Protein AF-A0A345P7J4-F1 (afdb_monomer_lite)

Organism: NCBI:txid2283318

Structure (mmCIF, N/CA/C/O backbone):
data_AF-A0A345P7J4-F1
#
_entry.id   AF-A0A345P7J4-F1
#
loop_
_atom_site.group_PDB
_atom_site.id
_atom_site.type_symbol
_atom_site.label_atom_id
_atom_site.label_alt_id
_atom_site.label_comp_id
_atom_site.label_asym_id
_atom_site.label_entity_id
_atom_site.label_seq_id
_atom_site.pdbx_PDB_ins_code
_atom_site.Cartn_x
_atom_site.Cartn_y
_atom_site.Cartn_z
_atom_site.occupancy
_atom_site.B_iso_or_equiv
_atom_site.auth_seq_id
_atom_site.auth_com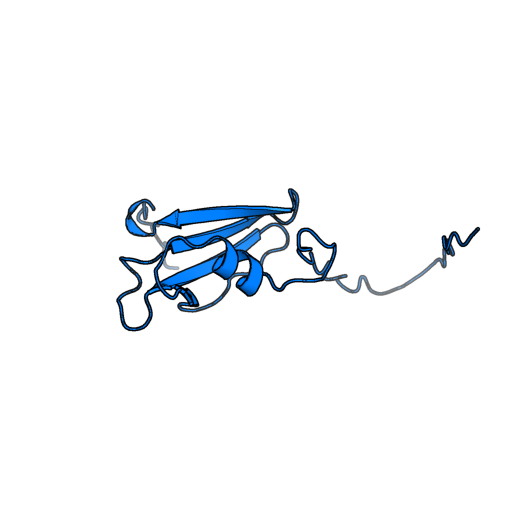p_id
_atom_site.auth_asym_id
_atom_site.auth_atom_id
_atom_site.pdbx_PDB_model_num
ATOM 1 N N . MET A 1 1 ? 14.731 1.456 40.056 1.00 36.06 1 MET A N 1
ATOM 2 C CA . MET A 1 1 ? 14.280 2.745 40.626 1.00 36.06 1 MET A CA 1
ATOM 3 C C . MET A 1 1 ? 13.673 3.567 39.487 1.00 36.06 1 MET A C 1
ATOM 5 O O . MET A 1 1 ? 14.418 3.989 38.622 1.00 36.06 1 MET A O 1
ATOM 9 N N . THR A 1 2 ? 12.358 3.445 39.254 1.00 37.75 2 THR A N 1
ATOM 10 C CA . THR A 1 2 ? 11.313 4.477 39.515 1.00 37.75 2 THR A CA 1
ATOM 11 C C . THR A 1 2 ? 11.331 5.589 38.444 1.00 37.75 2 THR A C 1
ATOM 13 O O . THR A 1 2 ? 12.295 6.335 38.376 1.00 37.75 2 THR A O 1
ATOM 16 N N . ARG A 1 3 ? 10.328 5.728 37.559 1.00 38.91 3 ARG A N 1
ATOM 17 C CA . ARG A 1 3 ? 9.030 6.375 37.843 1.00 38.91 3 ARG A CA 1
ATOM 18 C C . ARG A 1 3 ? 7.896 5.932 36.901 1.00 38.91 3 ARG A C 1
ATOM 20 O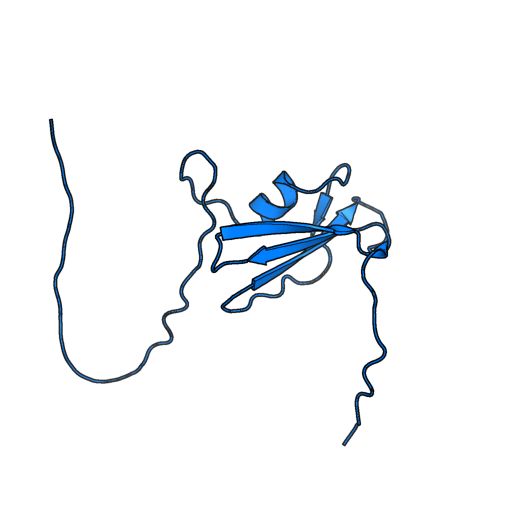 O . ARG A 1 3 ? 8.056 5.898 35.688 1.00 38.91 3 ARG A O 1
ATOM 27 N N . ILE A 1 4 ? 6.743 5.675 37.519 1.00 48.75 4 ILE A N 1
ATOM 28 C CA . ILE A 1 4 ? 5.404 5.540 36.932 1.00 48.75 4 ILE A CA 1
ATOM 29 C C . ILE A 1 4 ? 4.851 6.953 36.695 1.00 48.75 4 ILE A C 1
ATOM 31 O O . ILE A 1 4 ? 5.001 7.813 37.563 1.00 48.75 4 ILE A O 1
ATOM 35 N N . GLY A 1 5 ? 4.200 7.181 35.554 1.00 41.44 5 GLY A N 1
ATOM 36 C CA . GLY A 1 5 ? 3.505 8.429 35.236 1.00 41.44 5 GLY A CA 1
ATOM 37 C C . GLY A 1 5 ? 2.121 8.163 34.652 1.00 41.44 5 GLY A C 1
ATOM 38 O O . GLY A 1 5 ? 1.895 8.417 33.478 1.00 41.44 5 GLY A O 1
ATOM 39 N N . PHE A 1 6 ? 1.208 7.627 35.466 1.00 49.03 6 PHE A N 1
ATOM 40 C CA . PHE A 1 6 ? -0.230 7.714 35.206 1.00 49.03 6 PHE A CA 1
ATOM 41 C C . PHE A 1 6 ? -0.713 9.077 35.704 1.00 49.03 6 PHE A C 1
ATOM 43 O O . PHE A 1 6 ? -0.605 9.364 36.895 1.00 49.03 6 PHE A O 1
ATOM 50 N N . ILE A 1 7 ? -1.268 9.899 34.815 1.00 53.06 7 ILE A N 1
ATOM 51 C CA . ILE A 1 7 ? -2.113 11.031 35.205 1.00 53.06 7 ILE A CA 1
ATOM 52 C C . ILE A 1 7 ? -3.494 10.764 34.611 1.00 53.06 7 ILE A C 1
ATOM 54 O O . ILE A 1 7 ? -3.737 10.973 33.427 1.00 53.06 7 ILE A O 1
ATOM 58 N N . LEU A 1 8 ? -4.374 10.231 35.458 1.00 49.81 8 LEU A N 1
ATOM 59 C CA . LEU A 1 8 ? -5.819 10.225 35.272 1.00 49.81 8 LEU A CA 1
ATOM 60 C C . LEU A 1 8 ? -6.363 11.499 35.924 1.00 49.81 8 LEU A C 1
ATOM 62 O O . LEU A 1 8 ? -6.329 11.627 37.146 1.00 49.81 8 LEU A O 1
ATOM 66 N N . THR A 1 9 ? -6.902 12.410 35.123 1.00 53.97 9 THR A N 1
ATOM 67 C CA . THR A 1 9 ? -7.804 13.468 35.592 1.00 53.97 9 THR A CA 1
ATOM 68 C C . THR A 1 9 ? -9.027 13.505 34.676 1.00 53.97 9 THR A C 1
ATOM 70 O O . THR A 1 9 ? -8.877 13.780 33.486 1.00 53.97 9 THR A O 1
ATOM 73 N N . PRO A 1 10 ? -10.241 13.227 35.187 1.00 56.56 10 PRO A N 1
ATOM 74 C CA . PRO A 1 10 ? -11.471 13.445 34.444 1.00 56.56 10 PRO A CA 1
ATOM 75 C C . PRO A 1 10 ? -11.921 14.898 34.649 1.00 56.56 10 PRO A C 1
ATOM 77 O O . PRO A 1 10 ? -12.026 15.360 35.785 1.00 56.56 10 PRO A O 1
ATOM 80 N N . ILE A 1 11 ? -12.212 15.619 33.566 1.00 51.53 11 ILE A N 1
ATOM 81 C CA . ILE A 1 11 ? -12.946 16.890 33.631 1.00 51.53 11 ILE A CA 1
ATOM 82 C C . ILE A 1 11 ? -14.197 16.745 32.774 1.00 51.53 11 ILE A C 1
ATOM 84 O O . ILE A 1 11 ? -14.148 16.297 31.630 1.00 51.53 11 ILE A O 1
ATOM 88 N N . ALA A 1 12 ? -15.321 17.065 33.399 1.00 50.97 12 ALA A N 1
ATOM 89 C CA . ALA A 1 12 ? -16.664 16.878 32.901 1.00 50.97 12 ALA A CA 1
ATOM 90 C C . ALA A 1 12 ? -17.224 18.154 32.237 1.00 50.97 12 ALA A C 1
ATOM 92 O O . ALA A 1 12 ? -16.819 19.264 32.567 1.00 50.97 12 ALA A O 1
ATOM 93 N N . LEU A 1 13 ? -18.247 17.922 31.407 1.00 45.06 13 LEU A N 1
ATOM 94 C CA . LEU A 1 13 ? -19.306 18.810 30.904 1.00 45.06 13 LEU A CA 1
ATOM 95 C C . LEU A 1 13 ? -19.043 19.816 29.758 1.00 45.06 13 LEU A C 1
ATOM 97 O O . LEU A 1 13 ? -18.276 20.767 29.849 1.00 45.06 13 LEU A O 1
ATOM 101 N N . SER A 1 14 ? -19.947 19.668 28.778 1.00 46.44 14 SER A N 1
ATOM 102 C CA . SER A 1 14 ? -20.539 20.651 27.857 1.00 46.44 14 SER A CA 1
ATOM 103 C C . SER A 1 14 ? -19.748 21.143 26.638 1.00 46.44 14 SER A C 1
ATOM 105 O O . SER A 1 14 ? -18.850 21.964 26.741 1.00 46.44 14 SER A O 1
ATOM 107 N N . GLY A 1 15 ? -20.262 20.754 25.463 1.00 45.16 15 GLY A N 1
ATOM 108 C CA . GLY A 1 15 ? -20.266 21.592 24.261 1.00 45.16 15 GLY A CA 1
ATOM 109 C C . GLY A 1 15 ? -19.145 21.316 23.263 1.00 45.16 15 GLY A C 1
ATOM 110 O O . GLY A 1 15 ? -17.981 21.534 23.560 1.00 45.16 15 GLY A O 1
ATOM 111 N N . CYS A 1 16 ? -19.549 20.925 22.050 1.00 45.31 16 CYS A N 1
ATOM 112 C CA . CYS A 1 16 ? -18.734 20.652 20.860 1.00 45.31 16 CYS A CA 1
ATOM 113 C C . CYS A 1 16 ? -17.954 19.327 20.905 1.00 45.31 16 CYS A C 1
ATOM 115 O O . CYS A 1 16 ? -16.842 19.239 21.418 1.00 45.31 16 CYS A O 1
ATOM 117 N N . TYR A 1 17 ? -18.536 18.295 20.281 1.00 44.62 17 TYR A N 1
ATOM 118 C CA . TYR A 1 17 ? -17.808 17.118 19.809 1.00 44.62 17 TYR A CA 1
ATOM 119 C C . TYR A 1 17 ? -16.791 17.571 18.754 1.00 44.62 17 TYR A C 1
ATOM 121 O O . TYR A 1 17 ? -17.041 17.513 17.552 1.00 44.62 17 TYR A O 1
ATOM 129 N N . SER A 1 18 ? -15.646 18.070 19.208 1.00 38.53 18 SER A N 1
ATOM 130 C CA . SER A 1 18 ? -14.461 18.158 18.375 1.00 38.53 18 SER A CA 1
ATOM 131 C C . SER A 1 18 ? -14.087 16.732 18.015 1.00 38.53 18 SER A C 1
ATOM 133 O O . SER A 1 18 ? -13.748 15.930 18.882 1.00 38.53 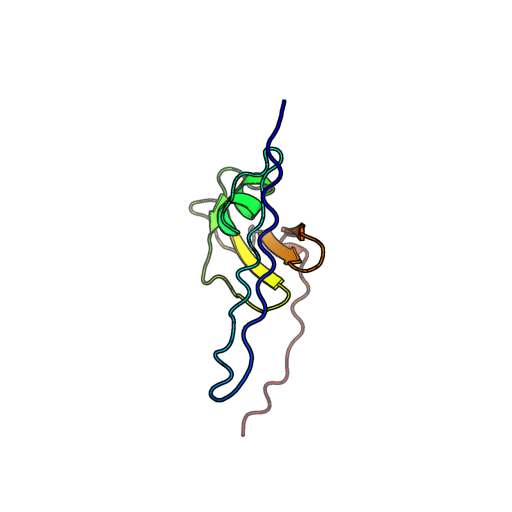18 SER A O 1
ATOM 135 N N . PHE A 1 19 ? -14.225 16.424 16.728 1.00 44.53 19 PHE A N 1
ATOM 136 C CA . PHE A 1 19 ? -13.686 15.247 16.067 1.00 44.53 19 PHE A CA 1
ATOM 137 C C . PHE A 1 19 ? -12.239 15.057 16.541 1.00 44.53 19 PHE A C 1
ATOM 139 O O . PHE A 1 19 ? -11.322 15.731 16.071 1.00 44.53 19 PHE A O 1
ATOM 146 N N . VAL A 1 20 ? -12.023 14.176 17.518 1.00 39.47 20 VAL A N 1
ATOM 147 C CA . VAL A 1 20 ? -10.678 13.743 17.874 1.00 39.47 20 VAL A CA 1
ATOM 148 C C . VAL A 1 20 ? -10.261 12.843 16.722 1.00 39.47 20 VAL A C 1
ATOM 150 O O . VAL A 1 20 ? -10.570 11.652 16.710 1.00 39.47 20 VAL A O 1
ATOM 153 N N . HIS A 1 21 ? -9.633 13.437 15.704 1.00 41.59 21 HIS A N 1
ATOM 154 C CA . HIS A 1 21 ? -8.848 12.697 14.726 1.00 41.59 21 HIS A CA 1
ATOM 155 C C . HIS A 1 21 ? -7.856 11.873 15.538 1.00 41.59 21 HIS A C 1
ATOM 157 O O . HIS A 1 21 ? -6.861 12.380 16.053 1.00 41.59 21 HIS A O 1
ATOM 163 N N . THR A 1 22 ? -8.196 10.607 15.747 1.00 41.91 22 THR A N 1
ATOM 164 C CA . THR A 1 22 ? -7.301 9.658 16.380 1.00 41.91 22 THR A CA 1
ATOM 165 C C . THR A 1 22 ? -6.200 9.449 15.357 1.00 41.91 22 THR A C 1
ATOM 167 O O . THR A 1 22 ? -6.387 8.758 14.357 1.00 41.91 22 THR A O 1
ATOM 170 N N . PHE A 1 23 ? -5.085 10.154 15.533 1.00 48.62 23 PHE A N 1
ATOM 171 C CA . PHE A 1 23 ? -3.885 9.921 14.750 1.00 48.62 23 PHE A CA 1
ATOM 172 C C . PHE A 1 23 ? -3.374 8.540 15.152 1.00 48.62 23 PHE A C 1
ATOM 174 O O . PHE A 1 23 ? -2.668 8.392 16.147 1.00 48.62 23 PHE A O 1
ATOM 181 N N . SER A 1 24 ? -3.800 7.512 14.420 1.00 48.09 24 SER A N 1
ATOM 182 C CA . SER A 1 24 ? -3.221 6.178 14.523 1.00 48.09 24 SER A CA 1
ATOM 183 C C . SER A 1 24 ? -1.788 6.279 14.033 1.00 48.09 24 SER A C 1
ATOM 185 O O . SER A 1 24 ? -1.521 6.343 12.833 1.00 48.09 24 SER A O 1
ATOM 187 N N . PHE A 1 25 ? -0.883 6.403 14.990 1.00 51.50 25 PHE A N 1
ATOM 188 C CA . PHE A 1 25 ? 0.531 6.514 14.741 1.00 51.50 25 PHE A CA 1
ATOM 189 C C . PHE A 1 25 ? 1.122 5.094 14.724 1.00 51.50 25 PHE A C 1
ATOM 191 O O . PHE A 1 25 ? 1.035 4.386 15.726 1.00 51.50 25 PHE A O 1
ATOM 198 N N . SER A 1 26 ? 1.712 4.667 13.605 1.00 55.25 26 SER A N 1
ATOM 199 C CA . SER A 1 26 ? 2.400 3.371 13.507 1.00 55.25 26 SER A CA 1
ATOM 200 C C . SER A 1 26 ? 3.794 3.465 14.132 1.00 55.25 26 SER A C 1
ATOM 202 O O . SER A 1 26 ? 4.602 4.290 13.728 1.00 55.25 26 SER A O 1
ATOM 204 N N . THR A 1 27 ? 4.108 2.650 15.132 1.00 58.75 27 THR A N 1
ATOM 205 C CA . THR A 1 27 ? 5.432 2.656 15.783 1.00 58.75 27 THR A CA 1
ATOM 206 C C . THR A 1 27 ? 6.364 1.617 15.164 1.00 58.75 27 THR A C 1
ATOM 208 O O . THR A 1 27 ? 5.918 0.520 14.833 1.00 58.75 27 THR A O 1
ATOM 211 N N . ASP A 1 28 ? 7.655 1.931 15.033 1.00 57.34 28 ASP A N 1
ATOM 212 C CA . ASP A 1 28 ? 8.668 0.943 14.641 1.00 57.34 28 ASP A CA 1
ATOM 213 C C . ASP A 1 28 ? 8.960 -0.080 15.760 1.00 57.34 28 ASP A C 1
ATOM 215 O O . ASP A 1 28 ? 8.419 -0.003 16.868 1.00 57.34 28 ASP A O 1
ATOM 219 N N . ILE A 1 29 ? 9.862 -1.030 15.482 1.00 54.28 29 ILE A N 1
ATOM 220 C CA . ILE A 1 29 ? 10.312 -2.065 16.433 1.00 54.28 29 ILE A CA 1
ATOM 221 C C . ILE A 1 29 ? 10.992 -1.508 17.699 1.00 54.28 29 ILE A C 1
ATOM 223 O O . ILE A 1 29 ? 11.178 -2.243 18.664 1.00 54.28 29 ILE A O 1
ATOM 227 N N . ASN A 1 30 ? 11.356 -0.222 17.708 1.00 51.25 30 ASN A N 1
ATOM 228 C CA . ASN A 1 30 ? 11.958 0.488 18.836 1.00 51.25 30 ASN A CA 1
ATOM 229 C C . ASN A 1 30 ? 10.961 1.446 19.518 1.00 51.25 30 ASN A C 1
ATOM 231 O O . ASN A 1 30 ? 11.355 2.242 20.371 1.00 51.25 30 ASN A O 1
ATOM 235 N N . GLY A 1 31 ? 9.676 1.402 19.145 1.00 57.75 31 GLY A N 1
ATOM 236 C CA . GLY A 1 31 ? 8.635 2.279 19.679 1.00 57.75 31 GLY A CA 1
ATOM 237 C C . GLY A 1 31 ? 8.706 3.718 19.163 1.00 57.75 31 GLY A C 1
ATOM 238 O O . GLY A 1 31 ? 8.015 4.590 19.695 1.00 57.75 31 GLY A O 1
ATOM 239 N N . LYS A 1 32 ? 9.526 4.003 18.143 1.00 60.75 32 LYS A N 1
ATOM 240 C CA . LYS A 1 32 ? 9.617 5.335 17.555 1.00 60.75 32 LYS A CA 1
ATOM 241 C C . LYS A 1 32 ? 8.451 5.556 16.598 1.00 60.75 32 LYS A C 1
ATOM 243 O O . LYS A 1 32 ? 8.137 4.679 15.790 1.00 60.75 32 LYS A O 1
ATOM 248 N N . PRO A 1 33 ? 7.852 6.752 16.619 1.00 66.88 33 PRO A N 1
ATOM 249 C CA . PRO A 1 33 ? 6.906 7.128 15.599 1.00 66.88 33 PRO A CA 1
ATOM 250 C C . PRO A 1 33 ? 7.533 7.119 14.177 1.00 66.88 33 PRO A C 1
ATOM 252 O O . PRO A 1 33 ? 8.344 7.990 13.865 1.00 66.88 33 PRO A O 1
ATOM 255 N N . ILE A 1 34 ? 7.149 6.163 13.314 1.00 78.00 34 ILE A N 1
ATOM 256 C CA . ILE A 1 34 ? 7.322 6.193 11.850 1.00 78.00 34 ILE A CA 1
ATOM 257 C C . ILE A 1 34 ? 6.060 6.645 11.097 1.00 78.00 34 ILE A C 1
ATOM 259 O O . ILE A 1 34 ? 4.933 6.288 11.433 1.00 78.00 34 ILE A O 1
ATOM 263 N N . SER A 1 35 ? 6.231 7.435 10.037 1.00 86.12 35 SER A N 1
ATOM 264 C CA . SER A 1 35 ? 5.087 7.803 9.195 1.00 86.12 35 SER A CA 1
ATOM 265 C C . SER A 1 35 ? 4.526 6.579 8.458 1.00 86.12 35 SER A C 1
ATOM 267 O O . SER A 1 35 ? 5.255 5.631 8.167 1.00 86.12 35 SER A O 1
ATOM 269 N N . ALA A 1 36 ? 3.240 6.620 8.094 1.00 87.38 36 ALA A N 1
ATOM 270 C CA . ALA A 1 36 ? 2.606 5.592 7.263 1.00 87.38 36 ALA A CA 1
ATOM 271 C C . ALA A 1 36 ? 3.417 5.300 5.987 1.00 87.38 36 ALA A C 1
ATOM 27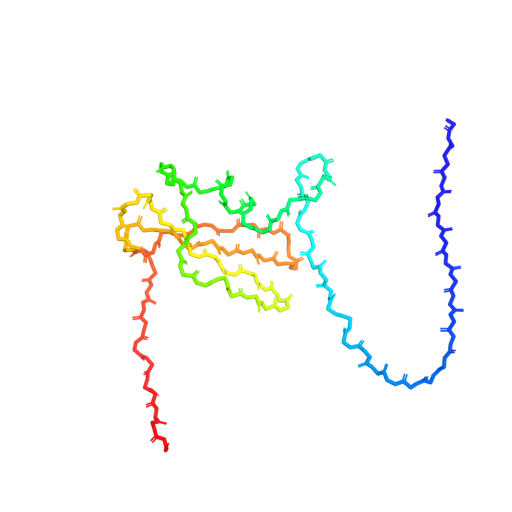3 O O . ALA A 1 36 ? 3.677 4.150 5.646 1.00 87.38 36 ALA A O 1
ATOM 274 N N . LEU A 1 37 ? 3.900 6.358 5.329 1.00 90.44 37 LEU A N 1
ATOM 275 C CA . LEU A 1 37 ? 4.755 6.231 4.156 1.00 90.44 37 LEU A CA 1
ATOM 276 C C . LEU A 1 37 ? 6.071 5.511 4.478 1.00 90.44 37 LEU A C 1
ATOM 278 O O . LEU A 1 37 ? 6.467 4.629 3.728 1.00 90.44 37 LEU A O 1
ATOM 282 N N . GLN A 1 38 ? 6.738 5.844 5.586 1.00 91.69 38 GLN A N 1
ATOM 283 C CA . GLN A 1 38 ? 7.961 5.142 5.991 1.00 91.69 38 GLN A CA 1
ATOM 284 C C . GLN A 1 38 ? 7.710 3.661 6.272 1.00 91.69 38 GLN A C 1
ATOM 286 O O . GLN A 1 38 ? 8.531 2.837 5.879 1.00 91.69 38 GLN A O 1
ATOM 291 N N . ALA A 1 39 ? 6.584 3.321 6.905 1.00 90.56 39 ALA A N 1
ATOM 292 C CA . ALA A 1 39 ? 6.200 1.932 7.133 1.00 90.56 39 ALA A CA 1
ATOM 293 C C . ALA A 1 39 ? 6.030 1.177 5.804 1.00 90.56 39 ALA A C 1
ATOM 295 O O . ALA A 1 39 ? 6.578 0.092 5.645 1.00 90.56 39 ALA A O 1
ATOM 296 N N . CYS A 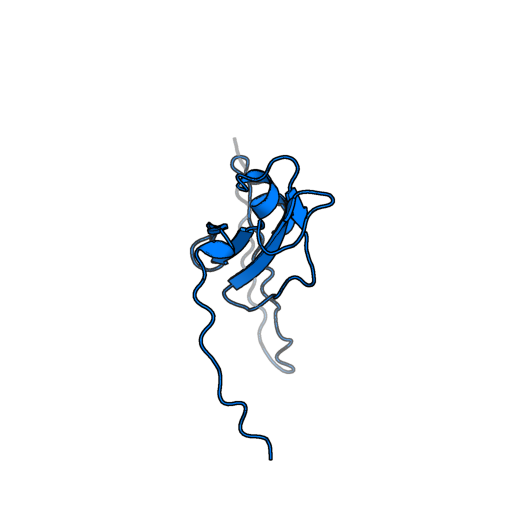1 40 ? 5.356 1.785 4.825 1.00 93.19 40 CYS A N 1
ATOM 297 C CA . CYS A 1 40 ? 5.189 1.207 3.492 1.00 93.19 40 CYS A CA 1
ATOM 298 C C . CYS A 1 40 ? 6.516 1.056 2.737 1.00 93.19 40 CYS A C 1
ATOM 300 O O . CYS A 1 40 ? 6.797 -0.006 2.192 1.00 93.19 40 CYS A O 1
ATOM 302 N N . LEU A 1 41 ? 7.362 2.091 2.731 1.00 93.56 41 LEU A N 1
ATOM 303 C CA . LEU A 1 41 ? 8.661 2.053 2.051 1.00 93.56 41 LEU A CA 1
ATOM 304 C C . LEU A 1 41 ? 9.601 1.000 2.652 1.00 93.56 41 LEU A C 1
ATOM 306 O O . LEU A 1 41 ? 10.390 0.411 1.925 1.00 93.56 41 LEU A O 1
ATOM 310 N N . ALA A 1 42 ? 9.513 0.757 3.962 1.00 92.19 42 ALA A N 1
ATOM 311 C CA . ALA A 1 42 ? 10.320 -0.253 4.639 1.00 92.19 42 ALA A CA 1
ATOM 312 C C . ALA A 1 42 ? 9.887 -1.699 4.330 1.00 92.19 42 ALA A C 1
ATOM 314 O O . ALA A 1 42 ? 10.696 -2.604 4.508 1.00 92.19 42 ALA A O 1
ATOM 315 N N . GLN A 1 43 ? 8.634 -1.915 3.911 1.00 93.56 43 GLN A N 1
ATOM 316 C CA . GLN A 1 43 ? 8.069 -3.246 3.632 1.00 93.56 43 GLN A CA 1
ATOM 317 C C . GLN A 1 43 ? 7.916 -3.552 2.136 1.00 93.56 43 GLN A C 1
ATOM 319 O O . GLN A 1 43 ? 7.652 -4.692 1.772 1.00 93.56 43 GLN A O 1
ATOM 324 N N . SER A 1 44 ? 8.055 -2.548 1.272 1.00 93.75 44 SER A N 1
ATOM 325 C CA . SER A 1 44 ? 7.942 -2.698 -0.180 1.00 93.75 44 SER A CA 1
ATOM 326 C C . SER A 1 44 ? 8.995 -3.651 -0.751 1.00 93.75 44 SER A C 1
ATOM 328 O O . SER A 1 44 ? 10.149 -3.644 -0.314 1.00 93.75 44 SER A O 1
ATOM 330 N N . HIS A 1 45 ? 8.620 -4.426 -1.772 1.00 93.81 45 HIS A N 1
ATOM 331 C CA . HIS A 1 45 ? 9.546 -5.310 -2.487 1.00 93.81 45 HIS A CA 1
ATOM 332 C C . HIS A 1 45 ? 10.133 -4.666 -3.751 1.00 93.81 45 HIS A C 1
ATOM 334 O O . HIS A 1 45 ? 10.995 -5.255 -4.410 1.00 93.81 45 HIS A O 1
ATOM 340 N N . LEU A 1 46 ? 9.693 -3.456 -4.104 1.00 92.38 46 LEU A N 1
ATOM 341 C CA . LEU A 1 46 ? 10.213 -2.730 -5.255 1.00 92.38 46 LEU A CA 1
ATOM 342 C C . LEU A 1 46 ? 11.651 -2.271 -5.003 1.00 92.38 46 LEU A C 1
ATOM 344 O O . LEU A 1 46 ? 12.042 -1.886 -3.902 1.00 92.38 46 LEU A O 1
ATOM 348 N N . GLN A 1 47 ? 12.446 -2.228 -6.068 1.00 89.69 47 GLN A N 1
ATOM 349 C CA . GLN A 1 47 ? 13.763 -1.608 -6.012 1.00 89.69 47 GLN A CA 1
ATOM 350 C C . GLN A 1 47 ? 13.605 -0.086 -6.105 1.00 89.69 47 GLN A C 1
ATOM 352 O O . GLN A 1 47 ? 13.222 0.433 -7.152 1.00 89.69 47 GLN A O 1
ATOM 357 N N . SER A 1 48 ? 13.920 0.626 -5.020 1.00 90.62 48 SER A N 1
ATOM 358 C CA . SER A 1 48 ? 13.749 2.086 -4.897 1.00 90.62 48 SER A CA 1
ATOM 359 C C . SER A 1 48 ? 12.282 2.541 -5.029 1.00 90.62 48 SER A C 1
ATOM 361 O O . SER A 1 48 ? 11.947 3.264 -5.975 1.00 90.62 48 SER A O 1
ATOM 363 N N . PRO A 1 49 ? 11.401 2.125 -4.096 1.00 93.56 49 PRO A N 1
ATOM 364 C CA . PRO A 1 49 ? 9.994 2.501 -4.115 1.00 93.56 49 PRO A CA 1
ATOM 365 C C . PRO A 1 49 ? 9.823 3.999 -3.875 1.00 93.56 49 PRO A C 1
ATOM 367 O O . PRO A 1 49 ? 10.481 4.592 -3.017 1.00 93.56 49 PRO A O 1
ATOM 370 N N . VAL A 1 50 ? 8.890 4.605 -4.602 1.00 93.75 50 VAL A N 1
ATOM 371 C CA . VAL A 1 50 ? 8.442 5.984 -4.389 1.00 93.75 50 VAL A CA 1
ATOM 372 C C . VAL A 1 50 ? 6.914 6.029 -4.340 1.00 93.75 50 VAL A C 1
ATOM 374 O O . VAL A 1 50 ? 6.264 5.229 -5.015 1.00 93.75 50 VAL A O 1
ATOM 377 N N . PRO A 1 51 ? 6.308 6.933 -3.550 1.00 93.19 51 PRO A N 1
ATOM 378 C CA . PRO A 1 51 ? 4.859 7.080 -3.527 1.00 93.19 51 PRO A CA 1
ATOM 379 C C . PRO A 1 51 ? 4.331 7.561 -4.882 1.00 93.19 51 PRO A C 1
ATOM 381 O O . PRO A 1 51 ? 4.875 8.488 -5.482 1.00 93.19 51 PRO A O 1
ATOM 384 N N . ALA A 1 52 ? 3.239 6.950 -5.323 1.00 92.25 52 ALA A N 1
ATOM 385 C CA . ALA A 1 52 ? 2.514 7.286 -6.535 1.00 92.25 52 ALA A CA 1
ATOM 386 C C . ALA A 1 52 ? 1.133 7.849 -6.182 1.00 92.25 52 ALA A C 1
ATOM 388 O O . ALA A 1 52 ? 0.383 7.264 -5.402 1.00 92.25 52 ALA A O 1
ATOM 389 N N . GLY A 1 53 ? 0.761 8.977 -6.785 1.00 88.75 53 GLY A N 1
ATOM 390 C CA . GLY A 1 53 ? -0.568 9.556 -6.595 1.00 88.75 53 GLY A CA 1
ATOM 391 C C . GLY A 1 53 ? -0.833 10.060 -5.170 1.00 88.75 53 GLY A C 1
ATOM 392 O O . GLY A 1 53 ? 0.039 10.641 -4.524 1.00 88.75 53 GLY A O 1
ATOM 393 N N . LYS A 1 54 ? -2.084 9.919 -4.714 1.00 90.00 54 LYS A N 1
ATOM 394 C CA . LYS A 1 54 ? -2.543 10.415 -3.408 1.00 90.00 54 LYS A CA 1
ATOM 395 C C . LYS A 1 54 ? -2.648 9.279 -2.399 1.00 90.00 54 LYS A C 1
ATOM 397 O O . LYS A 1 54 ? -3.249 8.251 -2.691 1.00 90.00 54 LYS A O 1
ATOM 402 N N . THR A 1 55 ? -2.182 9.535 -1.183 1.00 92.88 55 THR A N 1
ATOM 403 C CA . THR A 1 55 ? -2.504 8.708 -0.018 1.00 92.88 55 THR A CA 1
ATOM 404 C C . THR A 1 55 ? -3.983 8.853 0.328 1.00 92.88 55 THR A C 1
ATOM 406 O O . THR A 1 55 ? -4.490 9.971 0.445 1.00 92.88 55 THR A O 1
ATOM 409 N N . ILE A 1 56 ? -4.669 7.726 0.513 1.00 93.38 56 ILE A N 1
ATOM 410 C CA . ILE A 1 56 ? -6.053 7.700 0.986 1.00 93.38 56 ILE A CA 1
ATOM 411 C C . ILE A 1 56 ? -6.028 7.361 2.469 1.00 93.38 56 ILE A C 1
ATOM 413 O O . ILE A 1 56 ? -5.618 6.272 2.866 1.00 93.38 56 ILE A O 1
ATOM 417 N N . GLU A 1 57 ? -6.491 8.294 3.293 1.00 92.25 57 GLU A N 1
ATOM 418 C CA . GLU A 1 57 ? -6.596 8.098 4.733 1.00 92.25 57 GLU A CA 1
ATOM 419 C C . GLU A 1 57 ? -8.053 7.929 5.146 1.00 92.25 57 GLU A C 1
ATOM 421 O O . GLU A 1 57 ? -8.914 8.753 4.847 1.00 92.25 57 GLU A O 1
ATOM 426 N N . THR A 1 58 ? -8.319 6.860 5.884 1.00 89.75 58 THR A N 1
ATOM 427 C CA . THR A 1 58 ? -9.600 6.602 6.544 1.00 89.75 58 THR A CA 1
ATOM 428 C C . THR A 1 58 ? -9.353 6.340 8.035 1.00 89.75 58 THR A C 1
ATOM 430 O O . THR A 1 58 ? -8.199 6.161 8.443 1.00 89.75 58 THR A O 1
ATOM 433 N N . PRO A 1 59 ? -10.393 6.288 8.884 1.00 89.94 59 PRO A N 1
ATOM 434 C CA . PRO A 1 59 ? -10.218 5.942 10.296 1.00 89.94 59 PRO A CA 1
ATOM 435 C C . PRO A 1 59 ? -9.598 4.555 10.532 1.00 89.94 59 PRO A C 1
ATOM 437 O O . PRO A 1 59 ? -8.887 4.370 11.514 1.00 89.94 59 PRO A O 1
ATOM 440 N N . HIS A 1 60 ? -9.831 3.594 9.630 1.00 89.88 60 HIS A N 1
ATOM 441 C CA . HIS A 1 60 ? -9.392 2.201 9.795 1.00 89.88 60 HIS A CA 1
ATOM 442 C C . HIS A 1 60 ? -8.175 1.839 8.950 1.00 89.88 60 HIS A C 1
ATOM 444 O O . HIS A 1 60 ? -7.375 1.003 9.359 1.00 89.88 60 HIS A O 1
ATOM 450 N N . TYR A 1 61 ? -8.017 2.488 7.799 1.00 90.50 61 TYR A N 1
ATOM 451 C CA . TYR A 1 61 ? -6.982 2.160 6.830 1.00 90.50 61 TYR A CA 1
ATOM 452 C C . TYR A 1 61 ? -6.254 3.399 6.330 1.00 90.50 61 TYR A C 1
ATOM 454 O O . TYR A 1 61 ? -6.867 4.453 6.139 1.00 90.50 61 TYR A O 1
ATOM 462 N N . THR A 1 62 ? -4.964 3.247 6.058 1.00 94.50 62 THR A N 1
ATOM 463 C CA . THR A 1 62 ? -4.228 4.139 5.157 1.00 94.50 62 THR A CA 1
ATOM 464 C C . THR A 1 62 ? -3.808 3.338 3.932 1.00 94.50 62 THR A C 1
ATOM 466 O O . THR A 1 62 ? -3.197 2.285 4.080 1.00 94.50 62 THR A O 1
ATOM 469 N N . LEU A 1 63 ? -4.143 3.831 2.742 1.00 94.88 63 LEU A N 1
ATOM 470 C CA . LEU A 1 63 ? -3.775 3.223 1.465 1.00 94.88 63 LEU A CA 1
ATOM 471 C C . LEU A 1 63 ? -2.744 4.113 0.772 1.00 94.88 63 LEU A C 1
ATOM 473 O O . LEU A 1 63 ? -2.982 5.312 0.591 1.00 94.88 63 LEU A O 1
ATOM 477 N N . ILE A 1 64 ? -1.607 3.536 0.394 1.00 95.31 64 ILE A N 1
ATOM 478 C CA . ILE A 1 64 ? -0.518 4.222 -0.305 1.00 95.31 64 ILE A CA 1
ATOM 479 C C . ILE A 1 64 ? -0.129 3.386 -1.512 1.00 95.31 64 ILE A C 1
ATOM 481 O O . ILE A 1 64 ? 0.272 2.237 -1.375 1.00 95.31 64 ILE A O 1
ATOM 485 N N . THR A 1 65 ? -0.200 3.976 -2.695 1.00 95.38 65 THR A N 1
ATOM 486 C CA . THR A 1 65 ? 0.335 3.358 -3.906 1.00 95.38 65 THR A CA 1
ATOM 487 C C . THR A 1 65 ? 1.829 3.657 -3.990 1.00 95.38 65 THR A C 1
ATOM 489 O O . THR A 1 65 ? 2.249 4.800 -3.809 1.00 95.38 65 THR A O 1
ATOM 492 N N . LEU A 1 66 ? 2.638 2.636 -4.240 1.00 95.44 66 LEU A N 1
ATOM 493 C CA . LEU A 1 66 ? 4.069 2.729 -4.488 1.00 95.44 66 LEU A CA 1
ATOM 494 C C . LEU A 1 66 ? 4.347 2.343 -5.938 1.00 95.44 66 LEU A C 1
ATOM 496 O O . LEU A 1 66 ? 3.689 1.472 -6.498 1.00 95.44 66 LEU A O 1
ATOM 500 N N . GLN A 1 67 ? 5.344 2.974 -6.538 1.00 94.62 67 GLN A N 1
ATOM 501 C CA . GLN A 1 67 ? 5.857 2.615 -7.854 1.00 94.62 67 GLN A CA 1
ATOM 502 C C . GLN A 1 67 ? 7.379 2.552 -7.814 1.00 94.62 67 GLN A C 1
ATOM 504 O O . GLN A 1 67 ? 8.021 3.140 -6.937 1.00 94.62 67 GLN A O 1
ATOM 509 N N . LYS A 1 68 ? 7.971 1.882 -8.799 1.00 91.25 68 LYS A N 1
ATOM 510 C CA . LYS A 1 68 ? 9.406 1.985 -9.030 1.00 91.25 68 LYS A CA 1
ATOM 511 C C . LYS A 1 68 ? 9.731 3.364 -9.609 1.00 91.25 68 LYS A C 1
ATOM 513 O O . LYS A 1 68 ? 8.994 3.902 -10.441 1.00 91.25 68 LYS A O 1
ATOM 518 N N . ASN A 1 69 ? 10.815 3.972 -9.131 1.00 85.81 69 ASN A N 1
ATOM 519 C CA . ASN A 1 69 ? 11.213 5.305 -9.572 1.00 85.81 69 ASN A CA 1
ATOM 520 C C . ASN A 1 69 ? 11.431 5.345 -11.097 1.00 85.81 69 ASN A C 1
ATOM 522 O O . ASN A 1 69 ? 12.277 4.622 -11.619 1.00 85.81 69 ASN A O 1
ATOM 526 N N . GLY A 1 70 ? 10.684 6.208 -11.791 1.00 79.25 70 GLY A N 1
ATOM 527 C CA . GLY A 1 70 ? 10.749 6.359 -13.248 1.00 79.25 70 GLY A CA 1
ATOM 528 C C . GLY A 1 70 ? 9.931 5.346 -14.059 1.00 79.25 70 GLY A C 1
ATOM 529 O O . GLY A 1 70 ? 10.022 5.372 -15.284 1.00 79.25 70 GLY A O 1
ATOM 530 N N . GLU A 1 71 ? 9.133 4.485 -13.419 1.00 80.12 71 GLU A N 1
ATOM 531 C CA . GLU A 1 71 ? 8.288 3.487 -14.093 1.00 80.12 71 GLU A CA 1
ATOM 532 C C . GLU A 1 71 ? 6.785 3.748 -13.898 1.00 80.12 71 GLU A C 1
ATOM 534 O O . GLU A 1 71 ? 6.377 4.542 -13.049 1.00 80.12 71 GLU A O 1
ATOM 539 N N . ASP A 1 72 ? 5.963 3.094 -14.724 1.00 77.75 72 ASP A N 1
ATOM 540 C CA . ASP A 1 72 ? 4.499 3.155 -14.644 1.00 77.75 72 ASP A CA 1
ATOM 541 C C . ASP A 1 72 ? 3.992 2.441 -13.376 1.00 77.75 72 ASP A C 1
ATOM 543 O O . ASP A 1 72 ? 4.554 1.442 -12.925 1.00 77.75 72 ASP A O 1
ATOM 547 N N . ILE A 1 73 ? 2.883 2.936 -12.830 1.00 79.56 73 ILE A N 1
ATOM 548 C CA . ILE A 1 73 ? 2.213 2.431 -11.627 1.00 79.56 73 ILE A CA 1
ATOM 549 C C . ILE A 1 73 ? 1.757 0.981 -11.806 1.00 79.56 73 ILE A C 1
ATOM 551 O O . ILE A 1 73 ? 1.599 0.275 -10.821 1.00 79.56 73 ILE A O 1
ATOM 555 N N . LYS A 1 74 ? 1.563 0.501 -13.040 1.00 76.06 74 LYS A N 1
ATOM 556 C CA . LYS A 1 74 ? 1.154 -0.892 -13.287 1.00 76.06 74 LYS A CA 1
ATOM 557 C C . LYS A 1 74 ? 2.118 -1.913 -12.671 1.00 76.06 74 LYS A C 1
ATOM 559 O O . LYS A 1 74 ? 1.664 -2.872 -12.074 1.00 76.06 74 LYS A O 1
ATOM 564 N N . ALA A 1 75 ? 3.420 -1.628 -12.682 1.00 80.25 75 ALA A N 1
ATOM 565 C CA . ALA A 1 75 ? 4.435 -2.451 -12.018 1.00 80.25 75 ALA A CA 1
ATOM 566 C C . ALA A 1 75 ? 4.659 -2.066 -10.537 1.00 80.25 75 ALA A C 1
ATOM 568 O O . ALA A 1 75 ? 5.731 -2.298 -9.978 1.00 80.25 75 ALA A O 1
ATOM 569 N N . GLY A 1 76 ? 3.691 -1.387 -9.920 1.00 92.62 76 GLY A N 1
ATOM 570 C CA . GLY A 1 76 ? 3.769 -0.882 -8.558 1.00 92.62 76 GLY A CA 1
ATOM 571 C C . GLY A 1 76 ? 3.169 -1.820 -7.513 1.00 92.62 76 GLY A C 1
ATOM 572 O O . GLY A 1 76 ? 2.772 -2.952 -7.784 1.00 92.62 76 GLY A O 1
ATOM 573 N N . GLU A 1 77 ? 3.063 -1.306 -6.295 1.00 95.56 77 GLU A N 1
ATOM 574 C CA . GLU A 1 77 ? 2.479 -1.994 -5.147 1.00 95.56 77 GLU A CA 1
ATOM 575 C C . GLU A 1 77 ? 1.417 -1.110 -4.484 1.00 95.56 77 GLU A C 1
ATOM 577 O O . GLU A 1 77 ? 1.525 0.115 -4.444 1.00 95.56 77 GLU A O 1
ATOM 582 N N . MET A 1 78 ? 0.386 -1.726 -3.923 1.00 95.31 78 MET A N 1
ATOM 583 C CA . MET A 1 78 ? -0.527 -1.107 -2.977 1.00 95.31 78 MET A CA 1
ATOM 584 C C . MET A 1 78 ? -0.091 -1.480 -1.563 1.00 95.31 78 MET A C 1
ATOM 586 O O . MET A 1 78 ? -0.055 -2.654 -1.204 1.00 95.31 78 MET A O 1
ATOM 590 N N . CYS A 1 79 ? 0.209 -0.470 -0.755 1.00 95.81 79 CYS A N 1
ATOM 591 C CA . CYS A 1 79 ? 0.431 -0.609 0.673 1.00 95.81 79 CYS A CA 1
ATOM 592 C C . CYS A 1 79 ? -0.847 -0.278 1.440 1.00 95.81 79 CYS A C 1
ATOM 594 O O . CYS A 1 79 ? -1.409 0.812 1.295 1.00 95.81 79 CYS A O 1
ATOM 596 N N . ILE A 1 80 ? -1.274 -1.204 2.290 1.00 95.31 80 ILE A N 1
ATOM 597 C CA . ILE A 1 80 ? -2.455 -1.096 3.138 1.00 95.31 80 ILE A CA 1
ATOM 598 C C . ILE A 1 80 ? -1.996 -1.150 4.590 1.00 95.31 80 ILE A C 1
ATOM 600 O O . ILE A 1 80 ? -1.424 -2.138 5.040 1.00 95.31 80 ILE A O 1
ATOM 604 N N . ILE A 1 81 ? -2.269 -0.093 5.347 1.00 93.56 81 ILE A N 1
ATOM 605 C CA . ILE A 1 81 ? -2.017 -0.057 6.789 1.00 93.56 81 ILE A CA 1
ATOM 606 C C . ILE A 1 81 ? -3.346 -0.236 7.507 1.00 93.56 81 ILE A C 1
ATOM 608 O O . ILE A 1 81 ? -4.175 0.673 7.486 1.00 93.56 81 ILE A O 1
ATOM 612 N N . ASP A 1 82 ? -3.539 -1.381 8.159 1.00 92.44 82 ASP A N 1
ATOM 613 C CA . ASP A 1 82 ? -4.662 -1.621 9.068 1.00 92.44 82 ASP A CA 1
ATOM 614 C C . ASP A 1 82 ? -4.338 -0.975 10.422 1.00 92.44 82 ASP A C 1
ATOM 616 O O . ASP A 1 82 ? -3.504 -1.459 11.192 1.00 92.44 82 ASP A O 1
ATOM 620 N N . LYS A 1 83 ? -4.999 0.149 10.715 1.00 87.50 83 LYS A N 1
ATOM 621 C CA . LYS A 1 83 ? -4.788 0.941 11.934 1.00 87.50 83 LYS A CA 1
ATOM 622 C C . LYS A 1 83 ? -5.313 0.249 13.188 1.00 87.50 83 LYS A C 1
ATOM 624 O O . LYS A 1 83 ? -4.851 0.563 14.281 1.00 87.50 83 LYS A O 1
ATOM 629 N N . ALA A 1 84 ? -6.279 -0.660 13.048 1.00 88.38 84 ALA A N 1
ATOM 630 C CA . ALA A 1 84 ? -6.848 -1.389 14.176 1.00 88.38 84 ALA A CA 1
ATOM 631 C C . ALA A 1 84 ? -5.919 -2.522 14.625 1.00 88.38 84 ALA A C 1
ATOM 633 O O . ALA A 1 84 ? -5.786 -2.774 15.821 1.00 88.38 84 ALA A O 1
ATOM 634 N N . LYS A 1 85 ? -5.259 -3.184 13.670 1.00 88.06 85 LYS A N 1
ATOM 635 C CA . LYS A 1 85 ? -4.315 -4.280 13.938 1.00 88.06 85 LYS A CA 1
ATOM 636 C C . LYS A 1 85 ? -2.860 -3.827 14.022 1.00 88.06 85 LYS A C 1
ATOM 638 O O . LYS A 1 85 ? -2.016 -4.602 14.460 1.00 88.06 85 LYS A O 1
ATOM 643 N N . ASN A 1 86 ? -2.574 -2.588 13.620 1.00 85.94 86 ASN A N 1
ATOM 644 C CA . ASN A 1 86 ? -1.225 -2.053 13.454 1.00 85.94 86 ASN A CA 1
ATOM 645 C C . ASN A 1 86 ? -0.361 -2.942 12.537 1.00 85.94 86 ASN A C 1
ATOM 647 O O . ASN A 1 86 ? 0.791 -3.244 12.843 1.00 85.94 86 ASN A O 1
ATOM 651 N N . THR A 1 87 ? -0.945 -3.391 11.425 1.00 90.38 87 THR A N 1
ATOM 652 C CA . THR A 1 87 ? -0.287 -4.256 10.435 1.00 90.38 87 THR A CA 1
ATOM 653 C C . THR A 1 87 ? -0.165 -3.550 9.094 1.00 90.38 87 THR A C 1
ATOM 655 O O . THR A 1 87 ? -1.033 -2.760 8.720 1.00 90.38 87 THR A O 1
ATOM 658 N N . VAL A 1 88 ? 0.900 -3.872 8.361 1.00 93.62 88 VAL A N 1
ATOM 659 C CA . VAL A 1 88 ? 1.126 -3.424 6.985 1.00 93.62 88 VAL A CA 1
ATOM 660 C C . VAL A 1 88 ? 0.979 -4.623 6.061 1.00 93.62 88 VAL A C 1
ATOM 662 O O . VAL A 1 88 ? 1.565 -5.673 6.317 1.00 93.62 88 VAL A O 1
ATOM 665 N N . GLU A 1 89 ? 0.213 -4.452 4.996 1.00 94.81 89 GLU A N 1
ATOM 666 C CA . GLU A 1 89 ? 0.073 -5.407 3.906 1.00 94.81 89 GLU A CA 1
ATOM 667 C C . GLU A 1 89 ? 0.539 -4.744 2.608 1.00 94.81 89 GLU A C 1
ATOM 669 O O . GLU A 1 89 ? 0.214 -3.585 2.345 1.00 94.81 89 GLU A O 1
ATOM 674 N N . ILE A 1 90 ? 1.335 -5.469 1.825 1.00 95.12 90 ILE A N 1
ATOM 675 C CA . ILE A 1 90 ? 1.847 -5.033 0.526 1.00 95.12 90 ILE A CA 1
ATOM 676 C C . ILE A 1 90 ? 1.322 -6.008 -0.521 1.00 95.12 90 ILE A C 1
ATOM 678 O O . ILE A 1 90 ? 1.486 -7.220 -0.381 1.00 95.12 90 ILE A O 1
ATOM 682 N N . THR A 1 91 ? 0.714 -5.483 -1.578 1.00 94.12 91 THR A N 1
ATOM 683 C CA . THR A 1 91 ? 0.168 -6.279 -2.683 1.00 94.12 91 THR A CA 1
ATOM 684 C C . THR A 1 91 ? 0.601 -5.665 -4.003 1.00 94.12 91 THR A C 1
ATOM 686 O O . THR A 1 91 ? 0.500 -4.450 -4.163 1.00 94.12 91 THR A O 1
ATOM 689 N N . ALA A 1 92 ? 1.074 -6.465 -4.959 1.00 93.44 92 ALA A N 1
ATOM 690 C CA . ALA A 1 92 ? 1.389 -5.949 -6.288 1.00 93.44 92 ALA A CA 1
ATOM 691 C C . ALA A 1 92 ? 0.114 -5.428 -6.969 1.00 93.44 92 ALA A C 1
ATOM 693 O O . ALA A 1 92 ? -0.960 -6.011 -6.831 1.00 93.44 92 ALA A O 1
ATOM 694 N N . ILE A 1 93 ? 0.214 -4.327 -7.712 1.00 91.56 93 ILE A N 1
ATOM 695 C CA . ILE A 1 93 ? -0.952 -3.740 -8.392 1.00 91.56 93 ILE A CA 1
ATOM 696 C C . ILE A 1 93 ? -1.490 -4.673 -9.479 1.00 91.56 93 ILE A C 1
ATOM 698 O O . ILE A 1 93 ? -2.703 -4.732 -9.669 1.00 91.56 93 ILE A O 1
ATOM 702 N N . ASP A 1 94 ? -0.617 -5.448 -10.124 1.00 88.81 94 ASP A N 1
ATOM 703 C CA . ASP A 1 94 ? -1.001 -6.463 -11.111 1.00 88.81 94 ASP A CA 1
ATOM 704 C C . ASP A 1 94 ? -1.805 -7.632 -10.505 1.00 88.81 94 ASP A C 1
ATOM 706 O O . ASP A 1 94 ? -2.563 -8.285 -11.223 1.00 88.81 94 ASP A O 1
ATOM 710 N N . ASP A 1 95 ? -1.708 -7.860 -9.190 1.00 89.81 95 ASP A N 1
ATOM 711 C CA . ASP A 1 95 ? -2.510 -8.868 -8.480 1.00 89.81 95 ASP A CA 1
ATOM 712 C C . ASP A 1 95 ? -3.898 -8.335 -8.079 1.00 89.81 95 ASP A C 1
ATOM 714 O O . ASP A 1 95 ? -4.777 -9.098 -7.664 1.00 89.81 95 ASP A O 1
ATOM 718 N N . LEU A 1 96 ? -4.130 -7.020 -8.192 1.00 87.94 96 LEU A N 1
ATOM 719 C CA . LEU A 1 96 ? -5.410 -6.409 -7.854 1.00 87.94 96 LEU A CA 1
ATOM 720 C C . LEU A 1 96 ? -6.421 -6.598 -8.983 1.00 87.94 96 LEU A C 1
ATOM 722 O O . LEU A 1 96 ? -6.211 -6.218 -10.136 1.00 87.94 96 LEU A O 1
ATOM 726 N N . GLN A 1 97 ? -7.599 -7.100 -8.624 1.00 87.31 97 GLN A N 1
ATOM 727 C CA . GLN A 1 97 ? -8.718 -7.170 -9.549 1.00 87.31 97 GLN A CA 1
ATOM 728 C C . GLN A 1 97 ? -9.532 -5.871 -9.517 1.00 87.31 97 GLN A C 1
ATOM 730 O O . GLN A 1 97 ? -10.230 -5.574 -8.547 1.00 87.31 97 GLN A O 1
ATOM 735 N N . PHE A 1 98 ? -9.509 -5.118 -10.617 1.00 81.06 98 PHE A N 1
ATOM 736 C CA . PHE A 1 98 ? -10.357 -3.940 -10.792 1.00 81.06 98 PHE A CA 1
ATOM 737 C C . PHE A 1 98 ? -11.692 -4.338 -11.422 1.00 81.06 98 PHE A C 1
ATOM 739 O O . PHE A 1 98 ? -11.775 -4.642 -12.612 1.00 81.06 98 PHE A O 1
ATOM 746 N N . LEU A 1 99 ? -12.749 -4.343 -10.611 1.00 85.81 99 LEU A N 1
ATOM 747 C CA . LEU A 1 99 ? -14.100 -4.628 -11.082 1.00 85.81 99 LEU A CA 1
ATOM 748 C C . LEU A 1 99 ? -14.747 -3.357 -11.658 1.00 85.81 99 LEU A C 1
ATOM 750 O O . LEU A 1 99 ? -14.618 -2.283 -11.062 1.00 85.81 99 LEU A O 1
ATOM 754 N N . PRO A 1 100 ? -15.469 -3.447 -12.789 1.00 81.62 100 PRO A N 1
ATOM 755 C CA . PRO A 1 100 ? -16.191 -2.308 -13.335 1.00 81.62 100 PRO A CA 1
ATOM 756 C C . PRO A 1 100 ? -17.298 -1.892 -12.364 1.00 81.62 100 PRO A C 1
ATOM 758 O O . PRO A 1 100 ? -18.233 -2.647 -12.098 1.00 81.62 100 PRO A O 1
ATOM 761 N N . VAL A 1 101 ? -17.210 -0.670 -11.847 1.00 80.12 101 VAL A N 1
ATOM 762 C CA . VAL A 1 101 ? -18.306 -0.065 -11.091 1.00 80.12 101 VAL A CA 1
ATOM 763 C C . VAL A 1 101 ? -19.213 0.636 -12.093 1.00 80.12 101 VAL A C 1
ATOM 765 O O . VAL A 1 101 ? -18.781 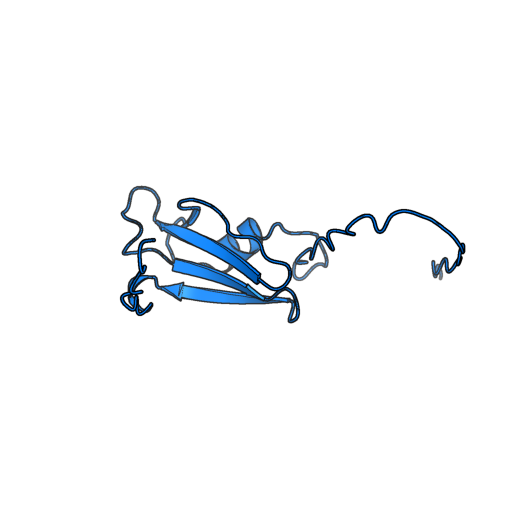1.559 -12.784 1.00 80.12 101 VAL A O 1
ATOM 768 N N . ALA A 1 102 ? -20.476 0.215 -12.178 1.00 74.00 102 ALA A N 1
ATOM 769 C CA . ALA A 1 102 ? -21.493 0.986 -12.879 1.00 74.00 102 ALA A CA 1
ATOM 770 C C . ALA A 1 102 ? -21.732 2.282 -12.092 1.00 74.00 102 ALA A C 1
ATOM 772 O O . ALA A 1 102 ? -22.552 2.334 -11.176 1.00 74.00 102 ALA A O 1
ATOM 773 N N . LEU A 1 103 ? -20.976 3.331 -12.416 1.00 69.69 103 LEU A N 1
ATOM 774 C CA . LEU A 1 103 ? -21.241 4.672 -11.920 1.00 69.69 103 LEU A CA 1
ATOM 775 C C . LEU A 1 103 ? -22.517 5.155 -12.615 1.00 69.69 103 LEU A C 1
ATOM 777 O O . LEU A 1 103 ? -22.473 5.722 -13.704 1.00 69.69 103 LEU A O 1
ATOM 781 N N . SER A 1 104 ? -23.670 4.845 -12.018 1.00 60.84 104 SER A N 1
ATOM 782 C CA . SER A 1 104 ? -24.971 5.334 -12.467 1.00 60.84 104 SER A CA 1
ATOM 783 C C . SER A 1 104 ? -24.993 6.852 -12.310 1.00 60.84 104 SER A C 1
ATOM 785 O O . SER A 1 104 ? -25.326 7.364 -11.241 1.00 60.84 104 SER A O 1
ATOM 787 N N . GLY A 1 105 ? -24.616 7.564 -13.370 1.00 58.88 105 GLY A N 1
ATOM 788 C CA . GLY A 1 105 ? -24.768 9.009 -13.464 1.00 58.88 105 GLY A CA 1
ATOM 789 C C . GLY A 1 105 ? -26.236 9.386 -13.283 1.00 58.88 105 GLY A C 1
ATOM 790 O O . GLY A 1 105 ? -27.098 8.904 -14.017 1.00 58.88 105 GLY A O 1
ATOM 791 N N . ARG A 1 106 ? -26.506 10.206 -12.269 1.00 42.81 106 ARG A N 1
ATOM 792 C CA . ARG A 1 106 ? -27.685 11.068 -12.209 1.00 42.81 106 ARG A CA 1
ATOM 793 C C . ARG A 1 106 ? -27.267 12.463 -12.634 1.00 42.81 106 ARG A C 1
ATOM 795 O O . ARG A 1 106 ? -26.155 12.863 -12.224 1.00 42.81 106 ARG A O 1
#

Foldseek 3Di:
DDDDDDDDDDDDDDDDPPPPLPPLFQADPVRHGDDPVRVCVVPDPEDQWDWDDDWDDDSFWIWTWIDHVPDDSQQTWIWIQGSVVSDIDIGGNPPDDDDDDPPPDD

Radius of gyration: 19.22 Å; chains: 1; bounding box: 42×30×55 Å

Secondary structure (DSSP, 8-state):
--------------S---------PEE-TTS-EE-HHHHHHHH--SSSEEEEEEEEE-SSEEEEEEEETTS-GGG-EEEEEETTTTEEEEEEGGG---PPP-----

Sequence (106 aa):
MTRIGFILTPIALSGCYSFVHTFSFSTDINGKPISALQACLAQSHLQSPVPAGKTIETPHYTLITLQKNGEDIKAGEMCIIDKAKNTVEITAIDDLQFLPVALSGR

pLDDT: mean 75.76, std 20.07, range [36.06, 95.81]